Protein AF-A0A9E1WCQ6-F1 (afdb_monomer_lite)

Structure (mmCIF, N/CA/C/O backbone):
data_AF-A0A9E1WCQ6-F1
#
_entry.id   AF-A0A9E1WCQ6-F1
#
loop_
_atom_site.group_PDB
_atom_site.id
_atom_site.type_symbol
_atom_site.label_atom_id
_atom_site.label_alt_id
_atom_site.label_comp_id
_atom_site.label_asym_id
_atom_site.label_entity_id
_atom_site.label_seq_id
_atom_site.pdbx_PDB_ins_code
_atom_site.Cartn_x
_atom_site.Cartn_y
_atom_site.Cartn_z
_atom_site.occupancy
_atom_site.B_iso_or_equiv
_atom_site.auth_seq_id
_atom_site.auth_comp_id
_atom_site.auth_asym_id
_atom_site.auth_atom_id
_atom_site.pdbx_PDB_model_num
ATOM 1 N N . ILE A 1 1 ? -2.280 17.771 3.203 1.00 75.69 1 ILE A N 1
ATOM 2 C CA . ILE A 1 1 ? -2.868 17.148 4.419 1.00 75.69 1 ILE A CA 1
ATOM 3 C C . ILE A 1 1 ? -4.400 17.189 4.408 1.00 75.69 1 ILE A C 1
ATOM 5 O O . ILE A 1 1 ? -4.993 16.157 4.661 1.00 75.69 1 ILE A O 1
ATOM 9 N N . LEU A 1 2 ? -5.057 18.323 4.112 1.00 81.94 2 LEU A N 1
ATOM 10 C CA . LEU A 1 2 ? -6.526 18.420 4.224 1.00 81.94 2 LEU A CA 1
ATOM 11 C C . LEU A 1 2 ? -7.323 17.663 3.151 1.00 81.94 2 LEU A C 1
ATOM 13 O O . LEU A 1 2 ? -8.371 17.130 3.480 1.00 81.94 2 LEU A O 1
ATOM 17 N N . GLY A 1 3 ? -6.846 17.591 1.903 1.00 85.19 3 GLY A N 1
ATOM 18 C CA . GLY A 1 3 ? -7.601 16.993 0.787 1.00 85.19 3 GLY A CA 1
ATOM 19 C C . GLY A 1 3 ? -8.191 15.605 1.090 1.00 85.19 3 GLY A C 1
ATOM 20 O O . GLY A 1 3 ? -9.405 15.439 0.993 1.00 85.19 3 GLY A O 1
ATOM 21 N N . PRO A 1 4 ? -7.386 14.634 1.557 1.00 81.12 4 PRO A N 1
ATOM 22 C CA . PRO A 1 4 ? -7.897 13.310 1.912 1.00 81.12 4 PRO A CA 1
ATOM 23 C C . PRO A 1 4 ? -8.897 13.283 3.080 1.00 81.12 4 PRO A C 1
ATOM 25 O O . PRO A 1 4 ? -9.618 12.303 3.232 1.00 81.12 4 PRO A O 1
ATOM 28 N N . MET A 1 5 ? -8.952 14.330 3.908 1.00 82.62 5 MET A N 1
ATOM 29 C CA . MET A 1 5 ? -9.824 14.412 5.089 1.00 82.62 5 MET A CA 1
ATOM 30 C C . MET A 1 5 ? -11.238 14.910 4.755 1.00 82.62 5 MET A C 1
ATOM 32 O O . MET A 1 5 ? -12.129 14.819 5.593 1.00 82.62 5 MET A O 1
ATOM 36 N N . ILE A 1 6 ? -11.441 15.467 3.557 1.00 86.75 6 ILE A N 1
ATOM 37 C CA . ILE A 1 6 ? -12.686 16.134 3.142 1.00 86.75 6 ILE A CA 1
ATOM 38 C C . ILE A 1 6 ? -13.347 15.431 1.950 1.00 86.75 6 ILE A C 1
ATOM 40 O O . ILE A 1 6 ? -13.947 16.076 1.093 1.00 86.75 6 ILE A O 1
ATOM 44 N N . ASN A 1 7 ? -13.217 14.102 1.870 1.00 86.75 7 ASN A N 1
ATOM 45 C CA . ASN A 1 7 ? -13.779 13.319 0.772 1.00 86.75 7 ASN A CA 1
ATOM 46 C C . ASN A 1 7 ? -15.321 13.455 0.732 1.00 86.75 7 ASN A C 1
ATOM 48 O O . ASN A 1 7 ? -15.988 12.971 1.653 1.00 86.75 7 ASN A O 1
ATOM 52 N N . PRO A 1 8 ? -15.907 14.050 -0.330 1.00 89.25 8 PRO A N 1
ATOM 53 C CA . PRO A 1 8 ? -17.349 14.295 -0.410 1.00 89.25 8 PRO A CA 1
ATOM 54 C C . PRO A 1 8 ? -18.180 13.006 -0.450 1.00 89.25 8 PRO A C 1
ATOM 56 O O . PRO A 1 8 ? -19.351 13.031 -0.077 1.00 89.25 8 PRO A O 1
ATOM 59 N N . ALA A 1 9 ? -17.584 11.876 -0.847 1.00 90.94 9 ALA A N 1
ATOM 60 C CA . ALA A 1 9 ? -18.239 10.570 -0.834 1.00 90.94 9 ALA A CA 1
ATOM 61 C C . ALA A 1 9 ? -18.380 9.968 0.579 1.00 90.94 9 ALA A C 1
ATOM 63 O O . ALA A 1 9 ? -19.053 8.953 0.728 1.00 90.94 9 ALA A O 1
ATOM 64 N N . GLN A 1 10 ? -17.750 10.572 1.599 1.00 88.62 10 GLN A N 1
ATOM 65 C CA . GLN A 1 10 ? -17.806 10.153 3.007 1.00 88.62 10 GLN A CA 1
ATOM 66 C C . GLN A 1 10 ? -17.575 8.641 3.190 1.00 88.62 10 GLN A C 1
ATOM 68 O O . GLN A 1 10 ? -18.450 7.923 3.689 1.00 88.62 10 GLN A O 1
ATOM 73 N N . PRO A 1 11 ? -16.411 8.118 2.753 1.00 91.00 11 PRO A N 1
ATOM 74 C CA . PRO A 1 11 ? -16.149 6.692 2.827 1.00 91.00 11 PRO A CA 1
ATOM 75 C C . PRO A 1 11 ? -16.180 6.223 4.284 1.00 91.00 11 PRO A C 1
ATOM 77 O O . PRO A 1 11 ? -15.616 6.852 5.176 1.00 91.00 11 PRO A O 1
ATOM 80 N N . GLY A 1 12 ? -16.825 5.081 4.529 1.00 91.00 12 GLY A N 1
ATOM 81 C CA . GLY A 1 12 ? -16.871 4.504 5.873 1.00 91.00 12 GLY A CA 1
ATOM 82 C C . GLY A 1 12 ? -15.490 4.085 6.384 1.00 91.00 12 GLY A C 1
ATOM 83 O O . GLY A 1 12 ? -15.264 4.120 7.590 1.00 91.00 12 GLY A O 1
ATOM 84 N N . TYR A 1 13 ? -14.581 3.716 5.478 1.00 94.25 13 TYR A N 1
ATOM 85 C CA . TYR A 1 13 ? -13.228 3.275 5.794 1.00 94.25 13 TYR A CA 1
ATOM 86 C C . TYR A 1 13 ? -12.183 4.032 4.982 1.00 94.25 13 TYR A C 1
ATOM 88 O O . TYR A 1 13 ? -12.439 4.362 3.824 1.00 94.25 13 TYR A O 1
ATOM 96 N N . GLN A 1 14 ? -11.005 4.268 5.563 1.00 93.94 14 GLN A N 1
ATOM 97 C CA . GLN A 1 14 ? -9.939 5.008 4.890 1.00 93.94 14 GLN A CA 1
ATOM 98 C C . GLN A 1 14 ? -8.544 4.471 5.224 1.00 93.94 14 GLN A C 1
ATOM 100 O O . GLN A 1 14 ? -8.194 4.302 6.388 1.00 93.94 14 GLN A O 1
ATOM 105 N N . LEU A 1 15 ? -7.729 4.272 4.190 1.00 95.19 15 LEU A N 1
ATOM 106 C CA . LEU A 1 15 ? -6.282 4.131 4.309 1.00 95.19 15 LEU A CA 1
ATOM 107 C C . LEU A 1 15 ? -5.649 5.447 3.845 1.00 95.19 15 LEU A C 1
ATOM 109 O O . LEU A 1 15 ? -5.858 5.854 2.702 1.00 95.19 15 LEU A O 1
ATOM 113 N N . LEU A 1 16 ? -4.959 6.154 4.741 1.00 95.81 16 LEU A N 1
ATOM 114 C CA . LEU A 1 16 ? -4.412 7.485 4.482 1.00 95.81 16 LEU A CA 1
ATOM 115 C C . LEU A 1 16 ? -2.887 7.502 4.568 1.00 95.81 16 LEU A C 1
ATOM 117 O O . LEU A 1 16 ? -2.314 7.427 5.652 1.00 95.81 16 LEU A O 1
ATOM 121 N N . GLY A 1 17 ? -2.253 7.720 3.425 1.00 97.06 17 GLY A N 1
ATOM 122 C CA . GLY A 1 17 ? -0.837 8.028 3.303 1.00 97.06 17 GLY A CA 1
ATOM 123 C C . GLY A 1 17 ? -0.417 9.378 3.872 1.00 97.06 17 GLY A C 1
ATOM 124 O O . GLY A 1 17 ? -1.097 10.387 3.660 1.00 97.06 17 GLY A O 1
ATOM 125 N N . VAL A 1 18 ? 0.730 9.434 4.558 1.00 97.19 18 VAL A N 1
ATOM 126 C CA . VAL A 1 18 ? 1.387 10.698 4.922 1.00 97.19 18 VAL A CA 1
ATOM 127 C C . VAL A 1 18 ? 2.878 10.692 4.608 1.00 97.19 18 VAL A C 1
ATOM 129 O O . VAL A 1 18 ? 3.591 9.736 4.882 1.00 97.19 18 VAL A O 1
ATOM 132 N N . TYR A 1 19 ? 3.386 11.833 4.143 1.00 94.12 19 TYR A N 1
ATOM 133 C CA . TYR A 1 19 ? 4.806 12.012 3.814 1.00 94.12 19 TYR A CA 1
ATOM 134 C C . TYR A 1 19 ? 5.749 11.996 5.033 1.00 94.12 19 TYR A C 1
ATOM 136 O O . TYR A 1 19 ? 6.967 11.990 4.881 1.00 94.12 19 TYR A O 1
ATOM 144 N N . SER A 1 20 ? 5.219 12.072 6.259 1.00 94.56 20 SER A N 1
ATOM 145 C CA . SER A 1 20 ? 6.031 12.138 7.475 1.00 94.56 20 SER A CA 1
ATOM 146 C C . SER A 1 20 ? 5.444 11.294 8.591 1.00 94.56 20 SER A C 1
ATOM 148 O O . SER A 1 20 ? 4.314 11.534 9.023 1.00 94.56 20 SER A O 1
ATOM 150 N N . LYS A 1 21 ? 6.275 10.430 9.185 1.00 95.00 21 LYS A N 1
ATOM 151 C CA . LYS A 1 21 ? 5.937 9.663 10.396 1.00 95.00 21 LYS A CA 1
ATOM 152 C C . LYS A 1 21 ? 5.337 10.492 11.536 1.00 95.00 21 LYS A C 1
ATOM 154 O O . LYS A 1 21 ? 4.492 10.010 12.281 1.00 95.00 21 LYS A O 1
ATOM 159 N N . LYS A 1 22 ? 5.718 11.772 11.662 1.00 95.00 22 LYS A N 1
ATOM 160 C CA . LYS A 1 22 ? 5.197 12.678 12.706 1.00 95.00 22 LYS A CA 1
ATOM 161 C C . LYS A 1 22 ? 3.710 13.014 12.528 1.00 95.00 22 LYS A C 1
ATOM 163 O O . LYS A 1 22 ? 3.083 13.503 13.469 1.00 95.00 22 LYS A O 1
ATOM 168 N N . LEU A 1 23 ? 3.164 12.816 11.328 1.00 96.00 23 LEU A N 1
ATOM 169 C CA . LEU A 1 23 ? 1.767 13.096 11.006 1.00 96.00 23 LEU A CA 1
ATOM 170 C C . LEU A 1 23 ? 0.847 11.905 11.258 1.00 96.00 23 LEU A C 1
ATOM 172 O O . LEU A 1 23 ? -0.340 12.138 11.464 1.00 96.00 23 LEU A O 1
ATOM 176 N N . VAL A 1 24 ? 1.382 10.679 11.306 1.00 96.25 24 VAL A N 1
ATOM 177 C CA . VAL A 1 24 ? 0.591 9.446 11.449 1.00 96.25 24 VAL A CA 1
ATOM 178 C C . VAL A 1 24 ? -0.376 9.554 12.627 1.00 96.25 24 VAL A C 1
ATOM 180 O O . VAL A 1 24 ? -1.593 9.509 12.452 1.00 96.25 24 VAL A O 1
ATOM 183 N N . SER A 1 25 ? 0.155 9.838 13.818 1.00 94.44 25 SER A N 1
ATOM 184 C CA . SER A 1 25 ? -0.674 9.921 15.020 1.00 94.44 25 SER A CA 1
ATOM 185 C C . SER A 1 25 ? -1.624 11.112 15.033 1.00 94.44 25 SER A C 1
ATOM 187 O O . SER A 1 25 ? -2.792 10.992 15.405 1.00 94.44 25 SER A O 1
ATOM 189 N N . LYS A 1 26 ? -1.154 12.271 14.558 1.00 93.75 26 LYS A N 1
ATOM 190 C CA . LYS A 1 26 ? -1.959 13.497 14.528 1.00 93.75 26 LYS A CA 1
ATOM 191 C C . LYS A 1 26 ? -3.194 13.332 13.643 1.00 93.75 26 LYS A C 1
ATOM 193 O O . LYS A 1 26 ? -4.291 13.697 14.060 1.00 93.75 26 LYS A O 1
ATOM 198 N N . LEU A 1 27 ? -3.023 12.771 12.445 1.00 94.25 27 LEU A N 1
ATOM 199 C CA . LEU A 1 27 ? -4.135 12.582 11.515 1.00 94.25 27 LEU A CA 1
ATOM 200 C C . LEU A 1 27 ? -5.026 11.413 11.912 1.00 94.25 27 LEU A C 1
ATOM 202 O O . LEU A 1 27 ? -6.237 11.537 11.781 1.00 94.25 27 LEU A O 1
ATOM 206 N N . SER A 1 28 ? -4.468 10.338 12.473 1.00 94.06 28 SER A N 1
ATOM 207 C CA . SER A 1 28 ? -5.273 9.224 12.984 1.00 94.06 28 SER A CA 1
ATOM 208 C C . SER A 1 28 ? -6.240 9.697 14.071 1.00 94.06 28 SER A C 1
ATOM 210 O O . SER A 1 28 ? -7.422 9.361 14.042 1.00 94.06 28 SER A O 1
ATOM 212 N N . ASN A 1 29 ? -5.770 10.536 15.000 1.00 92.00 29 ASN A N 1
ATOM 213 C CA . ASN A 1 29 ? -6.622 11.112 16.042 1.00 92.00 29 ASN A CA 1
ATOM 214 C C . ASN A 1 29 ? -7.685 12.057 15.458 1.00 92.00 29 ASN A C 1
ATOM 216 O O . ASN A 1 29 ? -8.830 12.041 15.903 1.00 92.00 29 ASN A O 1
ATOM 220 N N . SER A 1 30 ? -7.331 12.845 14.438 1.00 91.62 30 SER A N 1
ATOM 221 C CA . SER A 1 30 ? -8.283 13.727 13.754 1.00 91.62 30 SER A CA 1
ATOM 222 C C . SER A 1 30 ? -9.366 12.946 12.997 1.00 91.62 30 SER A C 1
ATOM 224 O O . SER A 1 30 ? -10.540 13.286 13.116 1.00 91.62 30 SER A O 1
ATOM 226 N N . LEU A 1 31 ? -9.004 11.878 12.275 1.00 91.06 31 LEU A N 1
ATOM 227 C CA . LEU A 1 31 ? -9.952 11.001 11.572 1.00 91.06 31 LEU A CA 1
ATOM 228 C C . LEU A 1 31 ? -10.856 10.229 12.534 1.00 91.06 31 LEU A C 1
ATOM 230 O O . LEU A 1 31 ? -12.029 10.005 12.242 1.00 91.06 31 LEU A O 1
ATOM 234 N N . HIS A 1 32 ? -10.338 9.853 13.705 1.00 89.69 32 HIS A N 1
ATOM 235 C CA . HIS A 1 32 ? -11.161 9.240 14.740 1.00 89.69 32 HIS A CA 1
ATOM 236 C C . HIS A 1 32 ? -12.271 10.186 15.221 1.00 89.69 32 HIS A C 1
ATOM 238 O O . HIS A 1 32 ? -13.406 9.759 15.421 1.00 89.69 32 HIS A O 1
ATOM 244 N N . GLN A 1 33 ? -11.955 11.476 15.365 1.00 88.94 33 GLN A N 1
ATOM 245 C CA . GLN A 1 33 ? -12.907 12.502 15.795 1.00 88.94 33 GLN A CA 1
ATOM 246 C C . GLN A 1 33 ? -13.898 12.911 14.696 1.00 88.94 33 GLN A C 1
ATOM 248 O O . GLN A 1 33 ? -14.994 13.360 15.020 1.00 88.94 33 GLN A O 1
ATOM 253 N N . SER A 1 34 ? -13.554 12.748 13.412 1.00 85.19 34 SER A N 1
ATOM 254 C CA . SER A 1 34 ? -14.427 13.145 12.296 1.00 85.19 34 SER A CA 1
ATOM 255 C C . SER A 1 34 ? -15.626 12.215 12.066 1.00 85.19 34 SER A C 1
ATOM 257 O O . SER A 1 34 ? -16.500 12.543 11.268 1.00 85.19 34 SER A O 1
ATOM 259 N N . GLY A 1 35 ? -15.693 11.070 12.756 1.00 80.69 35 GLY A N 1
ATOM 260 C CA . GLY A 1 35 ? -16.805 10.118 12.653 1.00 80.69 35 GLY A CA 1
ATOM 261 C C . GLY A 1 35 ? -16.649 9.053 11.560 1.00 80.69 35 GLY A C 1
ATOM 262 O O . GLY A 1 35 ? -17.588 8.300 11.301 1.00 80.69 35 GLY A O 1
ATOM 263 N N . THR A 1 36 ? -15.470 8.944 10.940 1.00 85.62 36 THR A N 1
ATOM 264 C CA . THR A 1 36 ? -15.144 7.842 10.013 1.00 85.62 36 THR A CA 1
ATOM 265 C C . THR A 1 36 ? -15.212 6.499 10.756 1.00 85.62 36 THR A C 1
ATOM 267 O O . THR A 1 36 ? -14.711 6.395 11.879 1.00 85.62 36 THR A O 1
ATOM 270 N N . LYS A 1 37 ? -15.810 5.446 10.166 1.00 91.50 37 LYS A N 1
ATOM 271 C CA . LYS A 1 37 ? -16.043 4.169 10.886 1.00 91.50 37 LYS A CA 1
ATOM 272 C C . LYS A 1 37 ? -14.738 3.497 11.312 1.00 91.50 37 LYS A C 1
ATOM 274 O O . LYS A 1 37 ? -14.683 2.897 12.387 1.00 91.50 37 LYS A O 1
ATOM 279 N N . GLY A 1 38 ? -13.697 3.603 10.492 1.00 94.00 38 GLY A N 1
ATOM 280 C CA . GLY A 1 38 ? -12.345 3.216 10.871 1.00 94.00 38 GLY A CA 1
ATOM 281 C C . GLY A 1 38 ? -11.350 3.299 9.725 1.00 94.00 38 GLY A C 1
ATOM 282 O O . GLY A 1 38 ? -11.710 3.619 8.597 1.00 94.00 38 GLY A O 1
ATOM 283 N N . GLY A 1 39 ? -10.089 3.022 10.007 1.00 95.31 39 GLY A N 1
ATOM 284 C CA . GLY A 1 39 ? -9.040 3.144 9.011 1.00 95.31 39 GLY A CA 1
ATOM 285 C C . GLY A 1 39 ? -7.649 3.110 9.605 1.00 95.31 39 GLY A C 1
ATOM 286 O O . GLY A 1 39 ? -7.486 2.874 10.802 1.00 95.31 39 GLY A O 1
ATOM 287 N N . PHE A 1 40 ? -6.666 3.395 8.758 1.00 96.88 40 PHE A N 1
ATOM 288 C CA . PHE A 1 40 ? -5.273 3.568 9.152 1.00 96.88 40 PHE A CA 1
ATOM 289 C C . PHE A 1 40 ? -4.698 4.831 8.527 1.00 96.88 40 PHE A C 1
ATOM 291 O O . PHE A 1 40 ? -4.985 5.154 7.375 1.00 96.88 40 PHE A O 1
ATOM 298 N N . VAL A 1 41 ? -3.847 5.518 9.281 1.00 97.25 41 VAL A N 1
ATOM 299 C CA . VAL A 1 41 ? -2.892 6.475 8.719 1.00 97.25 41 VAL A CA 1
ATOM 300 C C . VAL A 1 41 ? -1.538 5.790 8.646 1.00 97.25 41 VAL A C 1
ATOM 302 O O . VAL A 1 41 ? -1.129 5.186 9.634 1.00 97.25 41 VAL A O 1
ATOM 305 N N . ILE A 1 42 ? -0.863 5.868 7.502 1.00 98.12 42 ILE A N 1
ATOM 306 C CA . ILE A 1 42 ? 0.344 5.096 7.198 1.00 98.12 42 ILE A CA 1
ATOM 307 C C . ILE A 1 42 ? 1.482 5.970 6.671 1.00 98.12 42 ILE A C 1
ATOM 309 O O . ILE A 1 42 ? 1.262 7.011 6.052 1.00 98.12 42 ILE A O 1
ATOM 313 N N . HIS A 1 43 ? 2.706 5.527 6.924 1.00 98.25 43 HIS A N 1
ATOM 314 C CA . HIS A 1 43 ? 3.938 6.093 6.396 1.00 98.25 43 HIS A CA 1
ATOM 315 C C . HIS A 1 43 ? 4.968 4.980 6.212 1.00 98.25 43 HIS A C 1
ATOM 317 O O . HIS A 1 43 ? 5.356 4.343 7.194 1.00 98.25 43 HIS A O 1
ATOM 323 N N . GLY A 1 44 ? 5.432 4.772 4.987 1.00 98.19 44 GLY A N 1
ATOM 324 C CA . GLY A 1 44 ? 6.496 3.821 4.699 1.00 98.19 44 GLY A CA 1
ATOM 325 C C . GLY A 1 44 ? 7.860 4.459 4.891 1.00 98.19 44 GLY A C 1
ATOM 326 O O . GLY A 1 44 ? 8.103 5.545 4.369 1.00 98.19 44 GLY A O 1
ATOM 327 N N . CYS A 1 45 ? 8.753 3.815 5.641 1.00 97.19 45 CYS A N 1
ATOM 328 C CA . CYS A 1 45 ? 10.157 4.212 5.696 1.00 97.19 45 CYS A CA 1
ATOM 329 C C . CYS A 1 45 ? 10.922 3.466 4.603 1.00 97.19 45 CYS A C 1
ATOM 331 O O . CYS A 1 45 ? 10.667 2.293 4.339 1.00 97.19 45 CYS A O 1
ATOM 333 N N . VAL A 1 46 ? 11.878 4.154 3.987 1.00 96.38 46 VAL A N 1
ATOM 334 C CA . VAL A 1 46 ? 12.773 3.555 2.995 1.00 96.38 46 VAL A CA 1
ATOM 335 C C . VAL A 1 46 ? 14.130 3.354 3.647 1.00 96.38 46 VAL A C 1
ATOM 337 O O . VAL A 1 46 ? 14.710 4.300 4.183 1.00 96.38 46 VAL A O 1
ATOM 340 N N . GLU A 1 47 ? 14.622 2.122 3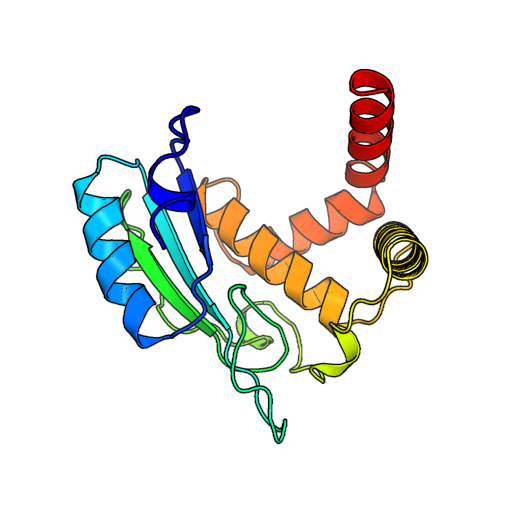.621 1.00 90.75 47 GLU A N 1
ATOM 341 C CA . GLU A 1 47 ? 15.905 1.752 4.208 1.00 90.75 47 GLU A CA 1
ATOM 342 C C . GLU A 1 47 ? 16.976 1.593 3.127 1.00 90.75 47 GLU A C 1
ATOM 344 O O . GLU A 1 47 ? 16.717 1.108 2.030 1.00 90.75 47 GLU A O 1
ATOM 349 N N . GLY A 1 48 ? 18.206 2.005 3.437 1.00 88.19 48 GLY A N 1
ATOM 350 C CA . GLY A 1 48 ? 19.356 1.804 2.550 1.00 88.19 48 GLY A CA 1
ATOM 351 C C . GLY A 1 48 ? 19.485 2.789 1.380 1.00 88.19 48 GLY A C 1
ATOM 352 O O . GLY A 1 48 ? 20.470 2.701 0.652 1.00 88.19 48 GLY A O 1
ATOM 353 N N . HIS A 1 49 ? 18.574 3.755 1.218 1.00 92.62 49 HIS A N 1
ATOM 354 C CA . HIS A 1 49 ? 18.673 4.782 0.174 1.00 92.62 49 HIS A CA 1
ATOM 355 C C . HIS A 1 49 ? 19.239 6.106 0.713 1.00 92.62 49 HIS A C 1
ATOM 357 O O . HIS A 1 49 ? 18.931 6.540 1.821 1.00 92.62 49 HIS A O 1
ATOM 363 N N . SER A 1 50 ? 20.075 6.782 -0.079 1.00 90.69 50 SER A N 1
ATOM 364 C CA . SER A 1 50 ? 20.839 7.958 0.369 1.00 90.69 50 SER A CA 1
ATOM 365 C C . SER A 1 50 ? 20.008 9.239 0.492 1.00 90.69 50 SER A C 1
ATOM 367 O O . SER A 1 50 ? 20.340 10.120 1.284 1.00 90.69 50 SER A O 1
ATOM 369 N N . THR A 1 51 ? 18.930 9.362 -0.285 1.00 92.81 51 THR A N 1
ATOM 370 C CA . THR A 1 51 ? 18.120 10.593 -0.365 1.00 92.81 51 THR A CA 1
ATOM 371 C C . THR A 1 51 ? 16.638 10.386 -0.067 1.00 92.81 51 THR A C 1
ATOM 373 O O . THR A 1 51 ? 15.941 11.340 0.282 1.00 92.81 51 THR A O 1
ATOM 376 N N . ILE A 1 52 ? 16.150 9.150 -0.168 1.00 94.00 52 ILE A N 1
ATOM 377 C CA . ILE A 1 52 ? 14.732 8.812 -0.021 1.00 94.00 52 ILE A CA 1
ATOM 378 C C . ILE A 1 52 ? 14.612 8.089 1.306 1.00 94.00 52 ILE A C 1
ATOM 380 O O . ILE A 1 52 ? 15.176 7.019 1.478 1.00 94.00 52 ILE A O 1
ATOM 384 N N . ASN A 1 53 ? 13.907 8.708 2.247 1.00 94.38 53 ASN A N 1
ATOM 385 C CA . ASN A 1 53 ? 13.792 8.202 3.614 1.00 94.38 53 ASN A CA 1
ATOM 386 C C . ASN A 1 53 ? 12.37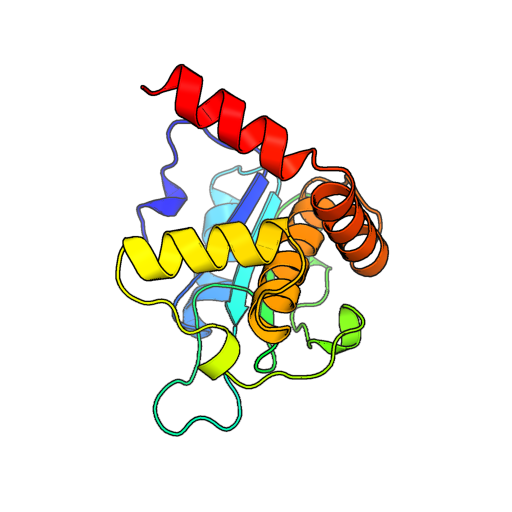8 7.699 3.940 1.00 94.38 53 ASN A C 1
ATOM 388 O O . ASN A 1 53 ? 12.157 7.126 5.004 1.00 94.38 53 ASN A O 1
ATOM 392 N N . GLY A 1 54 ? 11.408 7.933 3.053 1.00 96.19 54 GLY A N 1
ATOM 393 C CA . GLY A 1 54 ? 10.042 7.473 3.242 1.00 96.19 54 GLY A CA 1
ATOM 394 C C . GLY A 1 54 ? 9.085 7.912 2.140 1.00 96.19 54 GLY A C 1
ATOM 395 O O . GLY A 1 54 ? 9.396 8.809 1.355 1.00 96.19 54 GLY A O 1
ATOM 396 N N . VAL A 1 55 ? 7.921 7.272 2.128 1.00 96.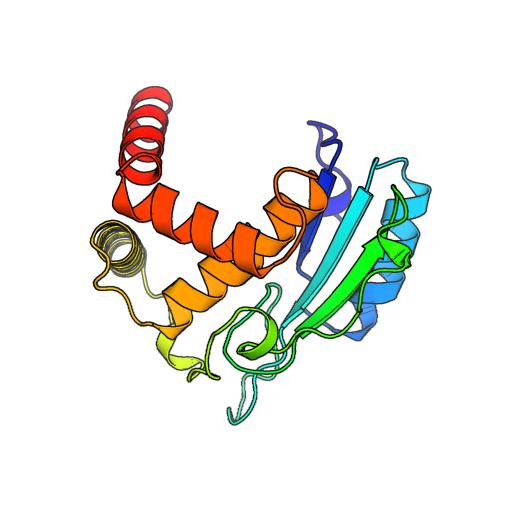88 55 VAL A N 1
ATOM 397 C CA . VAL A 1 55 ? 6.826 7.437 1.166 1.00 96.88 55 VAL A CA 1
ATOM 398 C C . VAL A 1 55 ? 5.484 7.491 1.905 1.00 96.88 55 VAL A C 1
ATOM 400 O O . VAL A 1 55 ? 5.381 7.138 3.084 1.00 96.88 55 VAL A O 1
ATOM 403 N N . ASP A 1 56 ? 4.444 7.979 1.238 1.00 97.25 56 ASP A N 1
ATOM 404 C CA . ASP A 1 56 ? 3.083 8.089 1.770 1.00 97.25 56 ASP A CA 1
ATOM 405 C C . ASP A 1 56 ? 2.228 6.840 1.497 1.00 97.25 56 ASP A C 1
ATOM 407 O O . ASP A 1 56 ? 1.016 6.917 1.351 1.00 97.25 56 ASP A O 1
ATOM 411 N N . GLU A 1 57 ? 2.843 5.664 1.497 1.00 97.62 57 GLU A N 1
ATOM 412 C CA . GLU A 1 57 ? 2.191 4.364 1.322 1.00 97.62 57 GLU A CA 1
ATOM 413 C C . GLU A 1 57 ? 2.889 3.302 2.178 1.00 97.62 57 GLU A C 1
ATOM 415 O O . GLU A 1 57 ? 3.953 3.566 2.743 1.00 97.62 57 GLU A O 1
ATOM 420 N N . LEU A 1 58 ? 2.305 2.104 2.295 1.00 98.19 58 LEU A N 1
ATOM 421 C CA . LEU A 1 58 ? 3.078 0.955 2.754 1.00 98.19 58 LEU A CA 1
ATOM 422 C C . LEU A 1 58 ? 4.039 0.547 1.639 1.00 98.19 58 LEU A C 1
ATOM 424 O O . LEU A 1 58 ? 3.648 0.470 0.478 1.00 98.19 58 LEU A O 1
ATOM 428 N N . THR A 1 59 ? 5.276 0.247 1.995 1.00 98.19 59 THR A N 1
ATOM 429 C CA . THR A 1 59 ? 6.317 -0.147 1.055 1.00 98.19 59 THR A CA 1
ATOM 430 C C . THR A 1 59 ? 7.020 -1.404 1.538 1.00 98.19 59 THR A C 1
ATOM 432 O O . THR A 1 59 ? 7.241 -1.594 2.736 1.00 98.19 59 THR A O 1
ATOM 435 N N . SER A 1 60 ? 7.421 -2.254 0.596 1.00 98.19 60 SER A N 1
ATOM 436 C CA . SER A 1 60 ? 8.316 -3.373 0.876 1.00 98.19 60 SER A CA 1
ATOM 437 C C . SER A 1 60 ? 9.776 -2.934 1.051 1.00 98.19 60 SER A C 1
ATOM 439 O O . SER A 1 60 ? 10.644 -3.783 1.207 1.00 98.19 60 SER A O 1
ATOM 441 N N . CYS A 1 61 ? 10.080 -1.633 1.007 1.00 97.81 61 CYS A N 1
ATOM 442 C CA . CYS A 1 61 ? 11.447 -1.099 1.031 1.00 97.81 61 CYS A CA 1
ATOM 443 C C . CYS A 1 61 ? 12.006 -0.803 2.432 1.00 97.81 61 CYS A C 1
ATOM 445 O O . CYS A 1 61 ? 13.095 -0.240 2.555 1.00 97.81 61 CYS A O 1
ATOM 447 N N . GLY A 1 62 ? 11.276 -1.161 3.489 1.00 97.00 62 GLY A N 1
ATOM 448 C CA . GLY A 1 62 ? 11.703 -0.970 4.873 1.00 97.00 62 GLY A CA 1
ATOM 449 C C . GLY A 1 62 ? 10.545 -1.091 5.858 1.00 97.00 62 GLY A C 1
ATOM 450 O O . GLY A 1 62 ? 9.465 -1.581 5.518 1.00 97.00 62 GLY A O 1
ATOM 451 N N . GLN A 1 63 ? 10.771 -0.637 7.091 1.00 97.25 63 GLN A N 1
ATOM 452 C CA . GLN A 1 63 ? 9.724 -0.576 8.112 1.00 97.25 63 GLN A CA 1
ATOM 453 C C . GLN A 1 63 ? 8.638 0.449 7.772 1.00 97.25 63 GLN A C 1
ATOM 455 O O . GLN A 1 63 ? 8.907 1.579 7.369 1.00 97.25 63 GLN A O 1
ATOM 460 N N . ASN A 1 64 ? 7.389 0.103 8.044 1.00 98.00 64 ASN A N 1
ATOM 461 C CA . ASN A 1 64 ? 6.249 0.990 7.870 1.00 98.00 64 ASN A CA 1
ATOM 462 C C . ASN A 1 64 ? 5.646 1.337 9.223 1.00 98.00 64 ASN A C 1
ATOM 464 O O . ASN A 1 64 ? 5.587 0.502 10.118 1.00 98.00 64 ASN A O 1
ATOM 468 N N . ILE A 1 65 ? 5.166 2.567 9.356 1.00 97.56 65 ILE A N 1
ATOM 469 C CA . ILE A 1 65 ? 4.506 3.070 10.556 1.00 97.56 65 ILE A CA 1
ATOM 470 C C . ILE A 1 65 ? 3.038 3.275 10.217 1.00 97.56 65 ILE A C 1
ATOM 472 O O . ILE A 1 65 ? 2.706 3.968 9.257 1.00 97.56 65 ILE A O 1
ATOM 476 N N . ALA A 1 66 ? 2.161 2.720 11.036 1.00 97.00 66 ALA A N 1
ATOM 477 C CA . ALA A 1 66 ? 0.726 2.831 10.896 1.00 97.00 66 ALA A CA 1
ATOM 478 C C . ALA A 1 66 ? 0.078 3.187 12.235 1.00 97.00 66 ALA A C 1
ATOM 480 O O . ALA A 1 66 ? 0.552 2.813 13.304 1.00 97.00 66 ALA A O 1
ATOM 481 N N . GLN A 1 67 ? -1.045 3.894 12.192 1.00 96.88 67 GLN A N 1
ATOM 482 C CA . GLN A 1 67 ? -1.924 4.003 13.348 1.00 96.88 67 GLN A CA 1
ATOM 483 C C . GLN A 1 67 ? -3.367 3.801 12.911 1.00 96.88 67 GLN A C 1
ATOM 485 O O . GLN A 1 67 ? -3.878 4.531 12.059 1.00 96.88 67 GLN A O 1
ATOM 490 N N . GLY A 1 68 ? -4.000 2.789 13.503 1.00 95.44 68 GLY A N 1
ATOM 491 C CA . GLY A 1 68 ? -5.408 2.495 13.297 1.00 95.44 68 GLY A CA 1
ATOM 492 C C . GLY A 1 68 ? -6.320 3.421 14.102 1.00 95.44 68 GLY A C 1
ATOM 493 O O . GLY A 1 68 ? -5.991 3.858 15.209 1.00 95.44 68 GLY A O 1
ATOM 494 N N . PHE A 1 69 ? -7.507 3.688 13.568 1.00 93.44 69 PHE A N 1
ATOM 495 C CA . PHE A 1 69 ? -8.574 4.427 14.241 1.00 93.44 69 PHE A CA 1
ATOM 496 C C . PHE A 1 69 ? -9.938 3.790 13.964 1.00 93.44 69 PHE A C 1
ATOM 498 O O . PHE A 1 69 ? -10.132 3.135 12.942 1.00 93.44 69 PHE A O 1
ATOM 505 N N . GLY A 1 70 ? -10.903 4.002 14.867 1.00 90.94 70 GLY A N 1
ATOM 506 C CA . GLY A 1 70 ? -12.253 3.427 14.751 1.00 90.94 70 GLY A CA 1
ATOM 507 C C . GLY A 1 70 ? -12.286 1.893 14.860 1.00 90.94 70 GLY A C 1
ATOM 508 O O . GLY A 1 70 ? -11.245 1.250 14.900 1.00 90.94 70 GLY A O 1
ATOM 509 N N . ARG A 1 71 ? -13.483 1.298 14.991 1.00 84.50 71 ARG A N 1
ATOM 510 C CA . ARG A 1 71 ? -13.760 -0.165 15.015 1.00 84.50 71 ARG A CA 1
ATOM 511 C C . ARG A 1 71 ? -12.721 -1.056 15.747 1.00 84.50 71 ARG A C 1
ATOM 513 O O . ARG A 1 71 ? -12.434 -2.158 15.301 1.00 84.50 71 ARG A O 1
ATOM 520 N N . ASN A 1 72 ? -12.159 -0.600 16.872 1.00 79.44 72 ASN A N 1
ATOM 521 C CA . ASN A 1 72 ? -11.056 -1.258 17.604 1.00 79.44 72 ASN A CA 1
ATOM 522 C C . ASN A 1 72 ? -9.733 -1.449 16.826 1.00 79.44 72 ASN A C 1
ATOM 524 O O . ASN A 1 72 ? -8.826 -2.102 17.340 1.00 79.44 72 ASN A O 1
ATOM 528 N N . LEU A 1 73 ? -9.572 -0.833 15.652 1.00 86.00 73 LEU A N 1
ATOM 529 C CA . LEU A 1 73 ? -8.333 -0.850 14.866 1.00 86.00 73 LEU A CA 1
ATOM 530 C C . LEU A 1 73 ? -7.183 -0.111 15.563 1.00 86.00 73 LEU A C 1
ATOM 532 O O . LEU A 1 73 ? -6.024 -0.364 15.266 1.00 86.00 73 LEU A O 1
ATOM 536 N N . SER A 1 74 ? -7.477 0.743 16.548 1.00 80.50 74 SER A N 1
ATOM 537 C CA . SER A 1 74 ? -6.461 1.390 17.389 1.00 80.50 74 SER A CA 1
ATOM 538 C C . SER A 1 74 ? -5.634 0.421 18.240 1.00 80.50 74 SER A C 1
ATOM 540 O O . SER A 1 74 ? -4.630 0.832 18.814 1.00 80.50 74 SER A O 1
ATOM 542 N N . LYS A 1 75 ? -6.056 -0.847 18.345 1.00 80.25 75 LYS A N 1
ATOM 543 C CA . LYS A 1 75 ? -5.328 -1.918 19.042 1.00 80.25 75 LYS A CA 1
ATOM 544 C C . LYS A 1 75 ? -4.446 -2.757 18.114 1.00 80.25 75 LYS A C 1
ATOM 546 O O . LYS A 1 75 ? -3.731 -3.623 18.606 1.00 80.25 75 LYS A O 1
ATOM 551 N N . VAL A 1 76 ? -4.543 -2.549 16.801 1.00 81.31 76 VAL A N 1
ATOM 552 C CA . VAL A 1 76 ? -3.717 -3.252 15.814 1.00 81.31 76 VAL A CA 1
ATOM 553 C C . VAL A 1 76 ? -2.285 -2.728 15.898 1.00 81.31 76 VAL A C 1
ATOM 555 O O . VAL A 1 76 ? -2.054 -1.582 16.288 1.00 81.31 76 VAL A O 1
ATOM 558 N N . GLU A 1 77 ? -1.332 -3.591 15.558 1.00 77.62 77 GLU A N 1
ATOM 559 C CA . GLU A 1 77 ? 0.087 -3.262 15.489 1.00 77.62 77 GLU A CA 1
ATOM 560 C C . GLU A 1 77 ? 0.347 -1.989 14.668 1.00 77.62 77 GLU A C 1
ATOM 562 O O . GLU A 1 77 ? -0.313 -1.720 13.662 1.00 77.62 77 GLU A O 1
ATOM 567 N N . THR A 1 78 ? 1.291 -1.176 15.141 1.00 86.8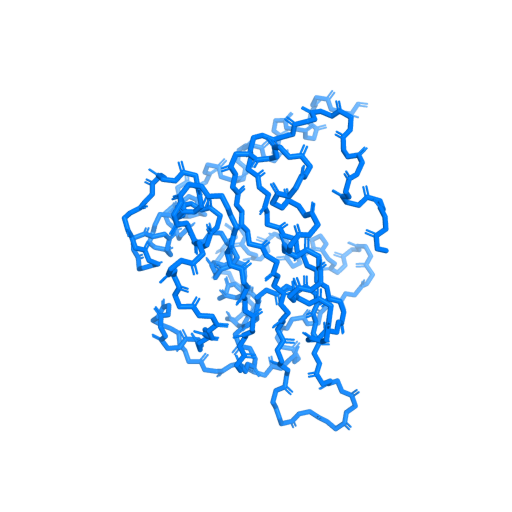8 78 THR A N 1
ATOM 568 C CA . THR A 1 78 ? 1.593 0.148 14.581 1.00 86.88 78 THR A CA 1
ATOM 569 C C . THR A 1 78 ? 2.859 0.176 13.737 1.00 86.88 78 THR A C 1
ATOM 571 O O . THR A 1 78 ? 3.170 1.208 13.147 1.00 86.88 78 THR A O 1
ATOM 574 N N . ASN A 1 79 ? 3.597 -0.931 13.679 1.00 94.94 79 ASN A N 1
ATOM 575 C CA . ASN A 1 79 ? 4.755 -1.079 12.815 1.00 94.94 79 ASN A CA 1
ATOM 576 C C . ASN A 1 79 ? 4.574 -2.325 11.956 1.00 94.94 79 ASN A C 1
ATOM 578 O O . ASN A 1 79 ? 4.053 -3.330 12.425 1.00 94.94 79 ASN A O 1
ATOM 582 N N . PHE A 1 80 ? 4.970 -2.217 10.698 1.00 96.12 80 PHE A N 1
ATOM 583 C CA . PHE A 1 80 ? 4.754 -3.236 9.687 1.00 96.12 80 PHE A CA 1
ATOM 584 C C . PHE A 1 80 ? 6.026 -3.410 8.863 1.00 96.12 80 PHE A C 1
ATOM 586 O O . PHE A 1 80 ? 6.422 -2.506 8.124 1.00 96.12 80 PHE A O 1
ATOM 593 N N . SER A 1 81 ? 6.651 -4.574 8.965 1.00 97.06 81 SER A N 1
ATOM 594 C CA . SER A 1 81 ? 7.756 -4.985 8.108 1.00 97.06 81 SER A CA 1
ATOM 595 C C . SER A 1 81 ? 7.242 -5.756 6.884 1.00 97.06 81 SER A C 1
ATOM 597 O O . SER A 1 81 ? 6.143 -6.316 6.934 1.00 97.06 81 SER A O 1
ATOM 599 N N . PRO A 1 82 ? 8.013 -5.832 5.785 1.00 97.69 82 PRO A N 1
ATOM 600 C CA . PRO A 1 82 ? 7.659 -6.661 4.630 1.00 97.69 82 PRO A CA 1
ATOM 601 C C . PRO A 1 82 ? 7.427 -8.138 5.002 1.00 97.69 82 PRO A C 1
ATOM 603 O O . PRO A 1 82 ? 6.529 -8.790 4.465 1.00 97.69 82 PRO A O 1
ATOM 606 N N . GLU A 1 83 ? 8.175 -8.657 5.977 1.00 97.62 83 GLU A N 1
ATOM 607 C CA . GLU A 1 83 ? 8.121 -10.054 6.428 1.00 97.62 83 GLU A CA 1
ATOM 608 C C . GLU A 1 83 ? 6.778 -10.408 7.070 1.00 97.62 83 GLU A C 1
ATOM 610 O O . GLU A 1 83 ? 6.295 -11.527 6.897 1.00 97.62 83 GLU A O 1
ATOM 615 N N . GLN A 1 84 ? 6.123 -9.451 7.735 1.00 96.31 84 GLN A N 1
ATOM 616 C CA . GLN A 1 84 ? 4.777 -9.641 8.293 1.00 96.31 84 GLN A CA 1
ATOM 617 C C . GLN A 1 84 ? 3.707 -9.860 7.211 1.00 96.31 84 GLN A C 1
ATOM 619 O O . GLN A 1 84 ? 2.620 -10.343 7.509 1.00 96.31 84 GLN A O 1
ATOM 624 N N . PHE A 1 85 ? 4.016 -9.541 5.951 1.00 97.69 85 PHE A N 1
ATOM 625 C CA . PHE A 1 85 ? 3.174 -9.817 4.784 1.00 97.69 85 PHE A CA 1
ATOM 626 C C . PHE A 1 85 ? 3.666 -11.039 3.990 1.00 97.69 85 PHE A C 1
ATOM 628 O O . PHE A 1 85 ? 3.070 -11.404 2.977 1.00 97.69 85 PHE A O 1
ATOM 635 N N . GLY A 1 86 ? 4.743 -11.693 4.440 1.00 97.62 86 GLY A N 1
ATOM 636 C CA . GLY A 1 86 ? 5.386 -12.803 3.737 1.00 97.62 86 GLY A CA 1
ATOM 637 C C . GLY A 1 86 ? 6.320 -12.370 2.602 1.00 97.62 86 GLY A C 1
ATOM 638 O O . GLY A 1 86 ? 6.575 -13.162 1.696 1.00 97.62 86 GLY A O 1
ATOM 639 N N . PHE A 1 87 ? 6.814 -11.130 2.627 1.00 98.00 87 PHE A N 1
ATOM 640 C CA . PHE A 1 87 ? 7.764 -10.604 1.646 1.00 98.00 87 PHE A CA 1
ATOM 641 C C . PHE A 1 87 ? 9.146 -10.386 2.255 1.00 98.00 87 PHE A C 1
ATOM 643 O O . PHE A 1 87 ? 9.313 -10.327 3.468 1.00 98.00 87 PHE A O 1
ATOM 650 N N . THR A 1 88 ? 10.144 -10.232 1.394 1.00 96.69 88 THR A N 1
ATOM 651 C CA . THR A 1 88 ? 11.470 -9.747 1.778 1.00 96.69 88 THR A CA 1
ATOM 652 C C . THR A 1 88 ? 11.595 -8.269 1.444 1.00 96.69 88 THR A C 1
ATOM 654 O O . THR A 1 88 ? 11.001 -7.797 0.465 1.00 96.69 88 THR A O 1
ATOM 657 N N . GLN A 1 89 ? 12.411 -7.549 2.211 1.00 97.50 89 GLN A N 1
ATOM 658 C CA . GLN A 1 89 ? 12.748 -6.168 1.885 1.00 97.50 89 GLN A CA 1
ATOM 659 C C . GLN A 1 89 ? 13.255 -6.033 0.439 1.00 97.50 89 GLN A C 1
ATOM 661 O O . GLN A 1 89 ? 14.059 -6.838 -0.032 1.00 97.50 89 GLN A O 1
ATOM 666 N N . SER A 1 90 ? 12.752 -5.022 -0.266 1.00 96.75 90 SER A N 1
ATOM 667 C CA . SER A 1 90 ? 13.060 -4.735 -1.672 1.00 96.75 90 SER A CA 1
ATOM 668 C C . SER A 1 90 ? 13.803 -3.399 -1.817 1.00 96.75 90 SER A C 1
ATOM 670 O O . SER A 1 90 ? 13.681 -2.537 -0.945 1.00 96.75 90 SER A O 1
ATOM 672 N N . PRO A 1 91 ? 14.575 -3.203 -2.896 1.00 96.12 91 PRO A N 1
ATOM 673 C CA . PRO A 1 91 ? 15.158 -1.903 -3.218 1.00 96.12 91 PRO A CA 1
ATOM 674 C C . PRO A 1 91 ? 14.067 -0.884 -3.587 1.00 96.12 91 PRO A C 1
ATOM 676 O O . PRO A 1 91 ? 13.065 -1.241 -4.205 1.00 96.12 91 PRO A O 1
ATOM 679 N N . ILE A 1 92 ? 14.259 0.395 -3.245 1.00 96.19 92 ILE A N 1
ATOM 680 C CA . ILE A 1 92 ? 13.304 1.464 -3.605 1.00 96.19 92 ILE A CA 1
ATOM 681 C C . ILE A 1 92 ? 13.231 1.687 -5.115 1.00 96.19 92 ILE A C 1
ATOM 683 O O . ILE A 1 92 ? 12.218 2.142 -5.638 1.00 96.19 92 ILE A O 1
ATOM 687 N N . GLU A 1 93 ? 14.288 1.303 -5.820 1.00 95.81 93 GLU A N 1
ATOM 688 C CA . GLU A 1 93 ? 14.394 1.325 -7.267 1.00 95.81 93 GLU A CA 1
ATOM 689 C C . GLU A 1 93 ? 13.284 0.496 -7.929 1.00 95.81 93 GLU A C 1
ATOM 691 O O . GLU A 1 93 ? 12.775 0.924 -8.966 1.00 95.81 93 GLU A O 1
ATOM 696 N N . ASP A 1 94 ? 12.831 -0.599 -7.301 1.00 96.81 94 ASP A N 1
ATOM 697 C CA . ASP A 1 94 ? 11.714 -1.417 -7.800 1.00 96.81 94 ASP A CA 1
ATOM 698 C C . ASP A 1 94 ? 10.403 -0.620 -7.894 1.00 96.81 94 ASP A C 1
ATOM 700 O O . ASP A 1 94 ? 9.554 -0.955 -8.715 1.00 96.81 94 ASP A O 1
ATOM 704 N N . LEU A 1 95 ? 10.224 0.419 -7.069 1.00 96.19 95 LEU A N 1
ATOM 705 C CA . LEU A 1 95 ? 9.014 1.253 -7.020 1.00 96.19 95 LEU A CA 1
ATOM 706 C C . LEU A 1 95 ? 9.097 2.456 -7.972 1.00 96.19 95 LEU A C 1
ATOM 708 O O . LEU A 1 95 ? 8.175 3.272 -8.018 1.00 96.19 95 LEU A O 1
ATOM 712 N N . SER A 1 96 ? 10.196 2.602 -8.714 1.00 94.75 96 SER A N 1
ATOM 713 C CA . SER A 1 96 ? 10.414 3.770 -9.566 1.00 94.75 96 SER A CA 1
ATOM 714 C C . SER A 1 96 ? 9.388 3.826 -10.693 1.00 94.75 96 SER A C 1
ATOM 716 O O . SER A 1 96 ? 9.397 3.004 -11.608 1.00 94.75 96 SER A O 1
ATOM 718 N N . GLY A 1 97 ? 8.528 4.841 -10.646 1.00 95.19 97 GLY A N 1
ATOM 719 C CA . GLY A 1 97 ? 7.716 5.245 -11.786 1.00 95.19 97 GLY A CA 1
ATOM 720 C C . GLY A 1 97 ? 8.510 6.080 -12.793 1.00 95.19 97 GLY A C 1
ATOM 721 O O . GLY A 1 97 ? 9.671 6.437 -12.580 1.00 95.19 97 GLY A O 1
ATOM 722 N N . GLY A 1 98 ? 7.849 6.437 -13.885 1.00 96.19 98 GLY A N 1
ATOM 723 C CA . GLY A 1 98 ? 8.399 7.282 -14.936 1.00 96.19 98 GLY A CA 1
ATOM 724 C C . GLY A 1 98 ? 7.359 8.231 -15.520 1.00 96.19 98 GLY A C 1
ATOM 725 O O . GLY A 1 98 ? 6.471 8.727 -14.818 1.00 96.19 98 GLY A O 1
ATOM 726 N N . ASP A 1 99 ? 7.475 8.489 -16.818 1.00 97.94 99 ASP A N 1
ATOM 727 C CA . ASP A 1 99 ? 6.457 9.203 -17.581 1.00 97.94 99 ASP A CA 1
ATOM 728 C C . ASP A 1 99 ? 5.154 8.390 -17.724 1.00 97.94 99 ASP A C 1
ATOM 730 O O . ASP A 1 99 ? 5.018 7.263 -17.240 1.00 97.94 99 ASP A O 1
ATOM 734 N N . LEU A 1 100 ? 4.157 8.981 -18.387 1.00 96.00 100 LEU A N 1
ATOM 735 C CA . LEU A 1 100 ? 2.857 8.344 -18.592 1.00 96.00 100 LEU A CA 1
ATOM 736 C C . LEU A 1 100 ? 2.970 6.972 -19.275 1.00 96.00 100 LEU A C 1
ATOM 738 O O . LEU A 1 100 ? 2.327 6.024 -18.831 1.00 96.00 100 LEU A O 1
ATOM 742 N N . ASN A 1 101 ? 3.767 6.856 -20.339 1.00 97.62 101 ASN A N 1
ATOM 743 C CA . ASN A 1 101 ? 3.880 5.611 -21.097 1.00 97.62 101 ASN A CA 1
ATOM 744 C C . ASN A 1 101 ? 4.585 4.536 -20.269 1.00 97.62 101 ASN A C 1
ATOM 746 O O . ASN A 1 101 ? 4.150 3.387 -20.263 1.00 97.62 101 ASN A O 1
ATOM 750 N N . GLN A 1 102 ? 5.623 4.923 -19.527 1.00 97.50 102 GLN A N 1
ATOM 751 C CA . GLN A 1 102 ? 6.338 4.033 -18.613 1.00 97.50 102 GLN A CA 1
ATOM 752 C C . GLN A 1 102 ? 5.421 3.525 -17.493 1.00 97.50 102 GLN A C 1
ATOM 754 O O . GLN A 1 102 ? 5.399 2.330 -17.213 1.00 97.50 102 GLN A O 1
ATOM 759 N N . ASN A 1 103 ? 4.603 4.395 -16.894 1.00 97.56 103 ASN A N 1
ATOM 760 C CA . ASN A 1 103 ? 3.676 3.990 -15.832 1.00 97.56 103 ASN A CA 1
ATOM 761 C C . ASN A 1 103 ? 2.533 3.101 -16.348 1.00 97.56 103 ASN A C 1
ATOM 763 O O . ASN A 1 103 ? 2.106 2.184 -15.647 1.00 97.56 103 ASN A O 1
ATOM 767 N N . LEU A 1 104 ? 2.052 3.332 -17.575 1.00 95.94 104 LEU A N 1
ATOM 768 C CA . LEU A 1 104 ? 1.082 2.441 -18.222 1.00 95.94 104 LEU A CA 1
ATOM 769 C C . LEU A 1 104 ? 1.690 1.066 -18.516 1.00 95.94 104 LEU A C 1
ATOM 771 O O . LEU A 1 104 ? 1.018 0.049 -18.344 1.00 95.94 104 LEU A O 1
ATOM 775 N N . ASP A 1 105 ? 2.957 1.019 -18.925 1.00 97.56 105 ASP A N 1
ATOM 776 C CA . ASP A 1 105 ? 3.672 -0.240 -19.118 1.00 97.56 105 ASP A CA 1
ATOM 777 C C . ASP A 1 105 ? 3.861 -0.990 -17.791 1.00 97.56 105 ASP A C 1
ATOM 779 O O . ASP A 1 105 ? 3.486 -2.156 -17.701 1.00 97.56 105 ASP A O 1
ATOM 783 N N . LEU A 1 106 ? 4.299 -0.311 -16.723 1.00 97.88 106 LEU A N 1
ATOM 784 C CA . LEU A 1 106 ? 4.380 -0.893 -15.374 1.00 97.88 106 LEU A CA 1
ATOM 785 C C . LEU A 1 106 ? 3.032 -1.454 -14.905 1.00 97.88 106 LEU A C 1
ATOM 787 O O . LEU A 1 106 ? 2.966 -2.562 -14.376 1.00 97.88 106 LEU A O 1
ATOM 791 N N . MET A 1 107 ? 1.939 -0.730 -15.146 1.00 96.19 107 MET A N 1
ATOM 792 C CA . MET A 1 107 ? 0.589 -1.207 -14.847 1.00 96.19 107 MET A CA 1
ATOM 793 C C . MET A 1 107 ? 0.252 -2.493 -15.616 1.00 96.19 107 MET A C 1
ATOM 795 O O . MET A 1 107 ? -0.282 -3.433 -15.027 1.00 96.19 107 MET A O 1
ATOM 799 N N . ASN A 1 108 ? 0.597 -2.580 -16.904 1.00 96.06 108 ASN A N 1
ATOM 800 C CA . ASN A 1 108 ? 0.418 -3.809 -17.680 1.00 96.06 108 ASN A CA 1
ATOM 801 C C . ASN A 1 108 ? 1.286 -4.953 -17.148 1.00 96.06 108 ASN A C 1
ATOM 803 O O . ASN A 1 108 ? 0.785 -6.071 -17.030 1.00 96.06 108 ASN A O 1
ATOM 807 N N . GLN A 1 109 ? 2.535 -4.670 -16.772 1.00 97.75 109 GLN A N 1
ATOM 808 C CA . GLN A 1 109 ? 3.443 -5.649 -16.178 1.00 97.75 109 GLN A CA 1
ATOM 809 C C . GLN A 1 109 ? 2.913 -6.193 -14.843 1.00 97.75 109 GLN A C 1
ATOM 811 O O . GLN A 1 109 ? 3.024 -7.391 -14.585 1.00 97.75 109 GLN A O 1
ATOM 816 N N . ILE A 1 110 ? 2.295 -5.351 -14.005 1.00 97.62 110 ILE A N 1
ATOM 817 C CA . ILE A 1 110 ? 1.636 -5.792 -12.763 1.00 97.62 110 ILE A CA 1
ATOM 818 C C . ILE A 1 110 ? 0.508 -6.775 -13.098 1.00 97.62 110 ILE A C 1
ATOM 820 O O . ILE A 1 110 ? 0.409 -7.841 -12.492 1.00 97.62 110 ILE A O 1
ATOM 824 N N . LEU A 1 111 ? -0.318 -6.450 -14.097 1.00 96.12 111 LEU A N 1
ATOM 825 C CA . LEU A 1 111 ? -1.442 -7.294 -14.519 1.00 96.12 111 LEU A CA 1
ATOM 826 C C . LEU A 1 111 ? -1.005 -8.597 -15.206 1.00 96.12 111 LEU A C 1
ATOM 828 O O . LEU A 1 111 ? -1.773 -9.557 -15.202 1.00 96.12 111 LEU A O 1
ATOM 832 N N . SER A 1 112 ? 0.185 -8.643 -15.811 1.00 95.38 112 SER A N 1
ATOM 833 C CA . SER A 1 112 ? 0.771 -9.867 -16.377 1.00 95.38 112 SER A CA 1
ATOM 834 C C . SER A 1 112 ? 1.672 -10.628 -15.403 1.00 95.38 112 SER A C 1
ATOM 836 O O . SER A 1 112 ? 2.158 -11.699 -15.758 1.00 95.38 112 SER A O 1
ATOM 838 N N . GLY A 1 113 ? 1.900 -10.103 -14.195 1.00 95.88 113 GLY A N 1
ATOM 839 C CA . GLY A 1 113 ? 2.769 -10.720 -13.189 1.00 95.88 113 GLY A CA 1
ATOM 840 C C . GLY A 1 113 ? 4.265 -10.643 -13.512 1.00 95.88 113 GLY A C 1
ATOM 841 O O . GLY A 1 113 ? 5.027 -11.484 -13.046 1.00 95.88 113 GLY A O 1
ATOM 842 N N . THR A 1 114 ? 4.689 -9.670 -14.322 1.00 97.38 114 THR A N 1
ATOM 843 C CA . THR A 1 114 ? 6.087 -9.485 -14.762 1.00 97.38 114 THR A CA 1
ATOM 844 C C . THR A 1 114 ? 6.729 -8.196 -14.247 1.00 97.38 114 THR A C 1
ATOM 846 O O . THR A 1 114 ? 7.857 -7.894 -14.625 1.00 97.38 114 THR A O 1
ATOM 849 N N . ALA A 1 115 ? 6.022 -7.422 -13.421 1.00 97.69 115 ALA A N 1
ATOM 850 C CA . ALA A 1 115 ? 6.552 -6.205 -12.811 1.00 97.69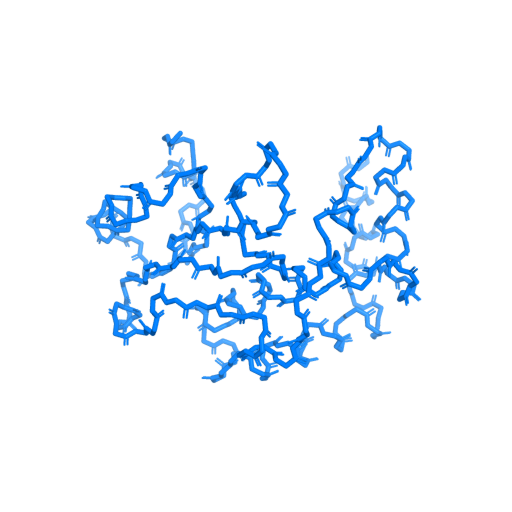 115 ALA A CA 1
ATOM 851 C C . ALA A 1 115 ? 7.652 -6.511 -11.776 1.00 97.69 115 ALA A C 1
ATOM 853 O O . ALA A 1 115 ? 7.701 -7.630 -11.251 1.00 97.69 115 ALA A O 1
ATOM 854 N N . PRO A 1 116 ? 8.491 -5.519 -11.418 1.00 98.06 116 PRO A N 1
ATOM 855 C CA . PRO A 1 116 ? 9.416 -5.641 -10.297 1.00 98.06 116 PRO A CA 1
ATOM 856 C C . PRO A 1 116 ? 8.716 -6.142 -9.028 1.00 98.06 116 PRO A C 1
ATOM 858 O O . PRO A 1 116 ? 7.587 -5.743 -8.704 1.00 98.06 116 PRO A O 1
ATOM 861 N N . SER A 1 117 ? 9.385 -7.033 -8.296 1.00 96.94 117 SER A N 1
ATOM 862 C CA . SER A 1 117 ? 8.800 -7.667 -7.116 1.00 96.94 117 SER A CA 1
ATOM 863 C C . SER A 1 117 ? 8.487 -6.658 -6.018 1.00 96.94 117 SER A C 1
ATOM 865 O O . SER A 1 117 ? 7.417 -6.752 -5.426 1.00 96.94 117 SER A O 1
ATOM 867 N N . GLY A 1 118 ? 9.349 -5.663 -5.777 1.00 97.81 118 GLY A N 1
ATOM 868 C CA . GLY A 1 118 ? 9.108 -4.641 -4.758 1.00 97.81 118 GLY A CA 1
ATOM 869 C C . GLY A 1 118 ? 7.859 -3.803 -5.035 1.00 97.81 118 GLY A C 1
ATOM 870 O O . GLY A 1 118 ? 7.076 -3.538 -4.120 1.00 97.81 118 GLY A O 1
ATOM 871 N N . LEU A 1 119 ? 7.606 -3.462 -6.304 1.00 98.31 119 LEU A N 1
ATOM 872 C CA . LEU A 1 119 ? 6.387 -2.757 -6.709 1.00 98.31 119 LEU A CA 1
ATOM 873 C C . LEU A 1 119 ? 5.145 -3.606 -6.433 1.00 98.31 119 LEU A C 1
ATOM 875 O O . LEU A 1 119 ? 4.200 -3.152 -5.787 1.00 98.31 119 LEU A O 1
ATOM 879 N N . THR A 1 120 ? 5.167 -4.866 -6.870 1.00 98.31 120 THR A N 1
ATOM 880 C CA . THR A 1 120 ? 4.045 -5.793 -6.665 1.00 98.31 120 THR A CA 1
ATOM 881 C C . THR A 1 120 ? 3.799 -6.053 -5.175 1.00 98.31 120 THR A C 1
ATOM 883 O O . THR A 1 120 ? 2.657 -6.008 -4.719 1.00 98.31 120 THR A O 1
ATOM 886 N N . ASN A 1 121 ? 4.859 -6.259 -4.393 1.00 98.56 121 ASN A N 1
ATOM 887 C CA . ASN A 1 121 ? 4.778 -6.479 -2.951 1.00 98.56 121 ASN A CA 1
ATOM 888 C C . ASN A 1 121 ? 4.195 -5.256 -2.234 1.00 98.56 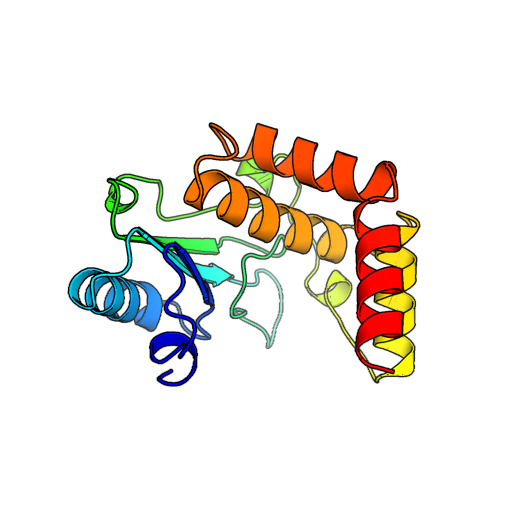121 ASN A C 1
ATOM 890 O O . ASN A 1 121 ? 3.282 -5.408 -1.427 1.00 98.56 121 ASN A O 1
ATOM 894 N N . SER A 1 122 ? 4.641 -4.043 -2.575 1.00 98.44 122 SER A N 1
ATOM 895 C CA . SER A 1 122 ? 4.115 -2.798 -1.991 1.00 98.44 122 SER A CA 1
ATOM 896 C C . SER A 1 122 ? 2.623 -2.606 -2.302 1.00 98.44 122 SER A C 1
ATOM 898 O O . SER A 1 122 ? 1.835 -2.283 -1.407 1.00 98.44 122 SER A O 1
ATOM 900 N N . ILE A 1 123 ? 2.183 -2.914 -3.529 1.00 98.31 123 ILE A N 1
ATOM 901 C CA . ILE A 1 123 ? 0.754 -2.922 -3.898 1.00 98.31 123 ILE A CA 1
ATOM 902 C C . ILE A 1 123 ? -0.027 -3.920 -3.034 1.00 98.31 123 ILE A C 1
ATOM 904 O O . ILE A 1 123 ? -1.090 -3.585 -2.497 1.00 98.31 123 ILE A O 1
ATOM 908 N N . LEU A 1 124 ? 0.494 -5.138 -2.875 1.00 98.62 124 LEU A N 1
ATOM 909 C CA . LEU A 1 124 ? -0.146 -6.189 -2.085 1.00 98.62 124 LEU A CA 1
ATOM 910 C C . LEU A 1 124 ? -0.202 -5.838 -0.593 1.00 98.62 124 LEU A C 1
ATOM 912 O O . LEU A 1 124 ? -1.223 -6.104 0.033 1.00 98.62 124 LEU A O 1
ATOM 916 N N . MET A 1 125 ? 0.821 -5.181 -0.037 1.00 98.69 125 MET A N 1
ATOM 917 C CA . MET A 1 125 ? 0.824 -4.706 1.354 1.00 98.69 125 MET A CA 1
ATOM 918 C C . MET A 1 125 ? -0.295 -3.687 1.609 1.00 98.69 125 MET A C 1
ATOM 920 O O . MET A 1 125 ? -1.087 -3.852 2.540 1.00 98.69 125 MET A O 1
ATOM 924 N N . ASN A 1 126 ? -0.419 -2.662 0.756 1.00 98.50 126 ASN A N 1
ATOM 925 C CA . ASN A 1 126 ? -1.498 -1.670 0.874 1.00 98.50 126 ASN A CA 1
ATOM 926 C C . ASN A 1 126 ? -2.881 -2.314 0.690 1.00 98.50 126 ASN A C 1
ATOM 928 O O . ASN A 1 126 ? -3.815 -2.027 1.442 1.00 98.50 126 ASN A O 1
ATOM 932 N N . THR A 1 127 ? -3.004 -3.221 -0.281 1.00 97.94 127 THR A N 1
ATOM 933 C CA . THR A 1 127 ? -4.252 -3.942 -0.566 1.00 97.94 127 THR A CA 1
ATOM 934 C C . THR A 1 127 ? -4.672 -4.830 0.608 1.00 97.94 127 THR A C 1
ATOM 936 O O . THR A 1 127 ? -5.832 -4.797 1.021 1.00 97.94 127 THR A O 1
ATOM 939 N N . ALA A 1 128 ? -3.730 -5.568 1.199 1.00 98.25 128 ALA A N 1
ATOM 940 C CA . ALA A 1 128 ? -3.973 -6.419 2.358 1.00 98.25 128 ALA A CA 1
ATOM 941 C C . ALA A 1 128 ? -4.444 -5.606 3.570 1.00 98.25 128 ALA A C 1
ATOM 943 O O . ALA A 1 128 ? -5.445 -5.959 4.198 1.00 98.25 128 ALA A O 1
ATOM 944 N N . LEU A 1 129 ? -3.800 -4.466 3.855 1.00 97.31 129 LEU A N 1
ATOM 945 C CA . LEU A 1 129 ? -4.237 -3.590 4.942 1.00 97.31 129 LEU A CA 1
ATOM 946 C C . LEU A 1 129 ? -5.627 -2.988 4.666 1.00 97.31 129 LEU A C 1
ATOM 948 O O . LEU A 1 129 ? -6.439 -2.863 5.586 1.00 97.31 129 LEU A O 1
ATOM 952 N N . ALA A 1 130 ? -5.950 -2.658 3.411 1.00 96.81 130 ALA A N 1
ATOM 953 C CA . ALA A 1 130 ? -7.287 -2.194 3.034 1.00 96.81 130 ALA A CA 1
ATOM 954 C C . ALA A 1 130 ? -8.364 -3.285 3.225 1.00 96.81 130 ALA A C 1
ATOM 956 O O . ALA A 1 130 ? -9.463 -3.000 3.720 1.00 96.81 130 ALA A O 1
ATOM 957 N N . PHE A 1 131 ? -8.061 -4.545 2.899 1.00 97.31 131 PHE A N 1
ATOM 958 C CA . PHE A 1 131 ? -8.961 -5.672 3.160 1.00 97.31 131 PHE A CA 1
ATOM 959 C C . PHE A 1 131 ? -9.169 -5.919 4.651 1.00 97.31 131 PHE A C 1
ATOM 961 O O . PHE A 1 131 ? -10.321 -6.003 5.087 1.00 97.31 131 PHE A O 1
ATOM 968 N N . LEU A 1 132 ? -8.096 -5.903 5.443 1.00 94.62 132 LEU A N 1
ATOM 969 C CA . LEU A 1 132 ? -8.185 -6.005 6.898 1.00 94.62 132 LEU A CA 1
ATOM 970 C C . LEU A 1 132 ? -9.040 -4.868 7.483 1.00 94.62 132 LEU A C 1
ATOM 972 O O . LEU A 1 132 ? -9.948 -5.101 8.278 1.00 94.62 132 LEU A O 1
ATOM 976 N N . THR A 1 133 ? -8.816 -3.633 7.023 1.00 94.06 133 THR A N 1
ATOM 977 C CA . THR A 1 133 ? -9.554 -2.437 7.471 1.00 94.06 133 THR A CA 1
ATOM 978 C C . THR A 1 133 ? -11.062 -2.578 7.269 1.00 94.06 133 THR A C 1
ATOM 980 O O . THR A 1 133 ? -11.862 -2.180 8.119 1.00 94.06 133 THR A O 1
ATOM 983 N N . THR A 1 134 ? -11.467 -3.150 6.135 1.00 94.12 134 THR A N 1
ATOM 984 C CA . THR A 1 134 ? -12.884 -3.350 5.807 1.00 94.12 134 THR A CA 1
ATOM 985 C C . THR A 1 134 ? -13.474 -4.607 6.459 1.00 94.12 134 THR A C 1
ATOM 987 O O . THR A 1 134 ? -14.698 -4.758 6.500 1.00 94.12 134 THR A O 1
ATOM 990 N N . GLY A 1 135 ? -12.638 -5.462 7.058 1.00 92.94 135 GLY A N 1
ATOM 991 C CA . GLY A 1 135 ? -13.016 -6.770 7.596 1.00 92.94 135 GLY A CA 1
ATOM 992 C C . GLY A 1 135 ? -13.297 -7.800 6.503 1.00 92.94 135 GLY A C 1
ATOM 993 O O . GLY A 1 135 ? -14.093 -8.709 6.720 1.00 92.94 135 GLY A O 1
ATOM 994 N N . ARG A 1 136 ? -12.713 -7.611 5.313 1.00 96.00 136 ARG A N 1
ATOM 995 C CA . ARG A 1 136 ? -12.810 -8.557 4.194 1.00 96.00 136 ARG A CA 1
ATOM 996 C C . ARG A 1 136 ? -11.889 -9.762 4.382 1.00 96.00 136 ARG A C 1
ATOM 998 O O . ARG A 1 136 ? -12.195 -10.816 3.841 1.00 96.00 136 ARG A O 1
ATOM 1005 N N . THR A 1 137 ? -10.810 -9.590 5.137 1.00 97.06 137 THR A N 1
ATOM 1006 C CA . THR A 1 137 ? -9.884 -10.646 5.558 1.00 97.06 137 THR A CA 1
ATOM 1007 C C . THR A 1 137 ? -9.624 -10.529 7.056 1.00 97.06 137 THR A C 1
ATOM 1009 O O . THR A 1 137 ? -9.832 -9.459 7.641 1.00 97.06 137 THR A O 1
ATOM 1012 N N . GLN A 1 138 ? -9.213 -11.629 7.680 1.00 93.88 138 GLN A N 1
ATOM 1013 C CA . GLN A 1 138 ? -8.971 -11.717 9.122 1.00 93.88 138 GLN A CA 1
ATOM 1014 C C . GLN A 1 138 ? -7.554 -11.302 9.509 1.00 93.88 138 GLN A C 1
ATOM 1016 O O . GLN A 1 138 ? -7.333 -10.825 10.622 1.00 93.88 138 GLN A O 1
ATOM 1021 N N . ASP A 1 139 ? -6.606 -11.453 8.587 1.00 94.81 139 ASP A N 1
ATOM 1022 C CA . ASP A 1 139 ? -5.216 -11.065 8.775 1.00 94.81 139 ASP A CA 1
ATOM 1023 C C . ASP A 1 139 ? -4.579 -10.553 7.469 1.00 94.81 139 ASP A C 1
ATOM 1025 O O . ASP A 1 139 ? -5.223 -10.444 6.415 1.00 94.81 139 ASP A O 1
ATOM 1029 N N . LEU A 1 140 ? -3.308 -10.156 7.575 1.00 95.88 140 LEU A N 1
ATOM 1030 C CA . LEU A 1 140 ? -2.531 -9.600 6.470 1.00 95.88 140 LEU A CA 1
ATOM 1031 C C . LEU A 1 140 ? -2.165 -10.658 5.424 1.00 95.88 140 LEU A C 1
ATOM 1033 O O . LEU A 1 140 ? -2.121 -10.324 4.242 1.00 95.88 140 LEU A O 1
ATOM 1037 N N . HIS A 1 141 ? -1.937 -11.912 5.823 1.00 97.75 141 HIS A N 1
ATOM 1038 C CA . HIS A 1 141 ? -1.572 -12.986 4.897 1.00 97.75 141 HIS A CA 1
ATOM 1039 C C . HIS A 1 141 ? -2.752 -13.350 3.995 1.00 97.75 141 HIS A C 1
ATOM 1041 O O . HIS A 1 141 ? -2.603 -13.357 2.775 1.00 97.75 141 HIS A O 1
ATOM 1047 N N . GLU A 1 142 ? -3.945 -13.520 4.571 1.00 98.31 142 GLU A N 1
ATOM 1048 C CA . GLU A 1 142 ? -5.181 -13.707 3.804 1.00 98.31 142 GLU A CA 1
ATOM 1049 C C . GLU A 1 142 ? -5.435 -12.507 2.872 1.00 98.31 142 GLU A C 1
ATOM 1051 O O . GLU A 1 142 ? -5.839 -12.671 1.720 1.00 98.31 142 GLU A O 1
ATOM 1056 N N . GLY A 1 143 ? -5.137 -11.289 3.343 1.00 98.38 143 GLY A N 1
ATOM 1057 C CA . GLY A 1 143 ? -5.199 -10.069 2.534 1.00 98.38 143 GLY A CA 1
ATOM 1058 C C . GLY A 1 143 ? -4.270 -10.096 1.316 1.00 98.38 143 GLY A C 1
ATOM 1059 O O . GLY A 1 143 ? -4.687 -9.741 0.210 1.00 98.38 143 GLY A O 1
ATOM 1060 N N . VAL A 1 144 ? -3.023 -10.530 1.509 1.00 98.62 144 VAL A N 1
ATOM 1061 C CA . VAL A 1 144 ? -2.027 -10.679 0.439 1.00 98.62 144 VAL A CA 1
ATOM 1062 C C . VAL A 1 144 ? -2.455 -11.753 -0.555 1.00 98.62 144 VAL A C 1
ATOM 1064 O O . VAL A 1 144 ? -2.401 -11.511 -1.763 1.00 98.62 144 VAL A O 1
ATOM 1067 N N . ASP A 1 145 ? -2.904 -12.909 -0.073 1.00 98.56 145 ASP A N 1
ATOM 1068 C CA . ASP A 1 145 ? -3.314 -14.028 -0.924 1.00 98.56 145 ASP A CA 1
ATOM 1069 C C . ASP A 1 145 ? -4.528 -13.661 -1.779 1.00 98.56 145 ASP A C 1
ATOM 1071 O O . ASP A 1 145 ? -4.518 -13.879 -2.994 1.00 98.56 145 ASP A O 1
ATOM 1075 N N . LEU A 1 146 ? -5.523 -12.988 -1.192 1.00 98.56 146 LEU A N 1
ATOM 1076 C CA . LEU A 1 146 ? -6.654 -12.452 -1.945 1.00 98.56 146 LEU A CA 1
ATOM 1077 C C . LEU A 1 146 ? -6.201 -11.422 -2.993 1.00 98.56 146 LEU A C 1
ATOM 1079 O O . LEU A 1 146 ? -6.685 -11.441 -4.125 1.00 98.56 146 LEU A O 1
ATOM 1083 N N . GLY A 1 147 ? -5.267 -10.531 -2.650 1.00 98.19 147 GLY A N 1
ATOM 1084 C CA . GLY A 1 147 ? -4.703 -9.562 -3.595 1.00 98.19 147 GLY A CA 1
ATOM 1085 C C . GLY A 1 147 ? -4.019 -10.233 -4.791 1.00 98.19 147 GLY A C 1
ATOM 1086 O O . GLY A 1 147 ? -4.283 -9.868 -5.940 1.00 98.19 147 GLY A O 1
ATOM 1087 N N . LYS A 1 148 ? -3.196 -11.260 -4.534 1.00 98.00 148 LYS A N 1
ATOM 1088 C CA . LYS A 1 148 ? -2.535 -12.064 -5.577 1.00 98.00 148 LYS A CA 1
ATOM 1089 C C . LYS A 1 148 ? -3.555 -12.759 -6.470 1.00 98.00 148 LYS A C 1
ATOM 1091 O O . LYS A 1 148 ? -3.444 -12.672 -7.691 1.00 98.00 148 LYS A O 1
ATOM 1096 N N . GLN A 1 149 ? -4.565 -13.389 -5.871 1.00 98.00 149 GLN A N 1
ATOM 1097 C CA . GLN A 1 149 ? -5.622 -14.066 -6.613 1.00 98.00 149 GLN A CA 1
ATOM 1098 C C . GLN A 1 149 ? -6.372 -13.092 -7.536 1.00 98.00 149 GLN A C 1
ATOM 1100 O O . GLN A 1 149 ? -6.574 -13.387 -8.708 1.00 98.00 149 GLN A O 1
ATOM 1105 N N . LEU A 1 150 ? -6.738 -11.899 -7.053 1.00 97.56 150 LEU A N 1
ATOM 1106 C CA . LEU A 1 150 ? -7.458 -10.905 -7.862 1.00 97.56 150 LEU A CA 1
ATOM 1107 C C . LEU A 1 150 ? -6.662 -10.433 -9.091 1.00 97.56 150 LEU A C 1
ATOM 1109 O O . LEU A 1 150 ? -7.261 -10.157 -10.138 1.00 97.56 150 LEU A O 1
ATOM 1113 N N . LEU A 1 151 ? -5.335 -10.334 -8.966 1.00 96.38 151 LEU A N 1
ATOM 1114 C CA . LEU A 1 151 ? -4.440 -10.044 -10.088 1.00 96.38 151 LEU A CA 1
ATOM 1115 C C . LEU A 1 151 ? -4.396 -11.221 -11.073 1.00 96.38 151 LEU A C 1
ATOM 1117 O O . LEU A 1 151 ? -4.608 -11.018 -12.269 1.00 96.38 151 LEU A O 1
ATOM 1121 N N . GLN A 1 152 ? -4.186 -12.441 -10.570 1.00 95.62 152 GLN A N 1
ATOM 1122 C CA . GLN A 1 152 ? -4.039 -13.660 -11.376 1.00 95.62 152 GLN A CA 1
ATOM 1123 C C . GLN A 1 152 ? -5.319 -14.047 -12.126 1.00 95.62 152 GLN A C 1
ATOM 1125 O O . GLN A 1 152 ? -5.264 -14.380 -13.309 1.00 95.62 152 GLN A O 1
ATOM 1130 N N . ASP A 1 153 ? -6.480 -13.924 -11.481 1.00 95.94 153 ASP A N 1
ATOM 1131 C CA . ASP A 1 153 ? -7.784 -14.281 -12.055 1.00 95.94 153 ASP A CA 1
ATOM 1132 C C . ASP A 1 153 ? -8.255 -13.271 -13.125 1.00 95.94 153 ASP A C 1
ATOM 1134 O O . ASP A 1 153 ? -9.339 -13.404 -13.700 1.00 95.94 153 ASP A O 1
ATOM 1138 N N . GLY A 1 154 ? -7.477 -12.213 -13.388 1.00 93.56 154 GLY A N 1
ATOM 1139 C CA . GLY A 1 154 ? -7.801 -11.180 -14.372 1.00 93.56 154 GLY A CA 1
ATOM 1140 C C . GLY A 1 154 ? -8.970 -10.276 -13.965 1.00 93.56 154 GLY A C 1
ATOM 1141 O O . GLY A 1 154 ? -9.413 -9.447 -14.765 1.00 93.56 154 GLY A O 1
ATOM 1142 N N . ILE A 1 155 ? -9.459 -10.390 -12.725 1.00 96.75 155 ILE A N 1
ATOM 1143 C CA . ILE A 1 155 ? -10.560 -9.578 -12.187 1.00 96.75 155 ILE A CA 1
ATOM 1144 C C . ILE A 1 155 ? -10.175 -8.099 -12.208 1.00 96.75 155 ILE A C 1
ATOM 1146 O O . ILE A 1 155 ? -10.950 -7.273 -12.694 1.00 96.75 155 ILE A O 1
ATOM 1150 N N . VAL A 1 156 ? -8.962 -7.772 -11.749 1.00 96.56 156 VAL A N 1
ATOM 1151 C CA . VAL A 1 156 ? -8.451 -6.392 -11.757 1.00 96.56 156 VAL A CA 1
ATOM 1152 C C . VAL A 1 156 ? -8.363 -5.863 -13.191 1.00 96.56 156 VAL A C 1
ATOM 1154 O O . VAL A 1 156 ? -8.886 -4.789 -13.486 1.00 96.56 156 VAL A O 1
ATOM 1157 N N . LYS A 1 157 ? -7.799 -6.651 -14.116 1.00 95.69 157 LYS A N 1
ATOM 1158 C CA . LYS A 1 157 ? -7.696 -6.289 -15.541 1.00 95.69 157 LYS A CA 1
ATOM 1159 C C . LYS A 1 157 ? -9.066 -6.016 -16.168 1.00 95.69 157 LYS A C 1
ATOM 1161 O O . LYS A 1 157 ? -9.241 -5.021 -16.873 1.00 95.69 157 LYS A O 1
ATOM 1166 N N . LYS A 1 158 ? -10.054 -6.873 -15.896 1.00 96.44 158 LYS A N 1
ATOM 1167 C CA . LYS A 1 158 ? -11.427 -6.707 -16.387 1.00 96.44 158 LYS A CA 1
ATOM 1168 C C . LYS A 1 158 ? -12.076 -5.440 -15.828 1.00 96.44 158 LYS A C 1
ATOM 1170 O O . LYS A 1 158 ? -12.684 -4.693 -16.591 1.00 96.44 158 LYS A O 1
ATOM 1175 N N . TRP A 1 159 ? -11.935 -5.190 -14.527 1.00 96.25 159 TRP A N 1
ATOM 1176 C CA . TRP A 1 159 ? -12.495 -4.002 -13.875 1.00 96.25 159 TRP A CA 1
ATOM 1177 C C . TRP A 1 159 ? -11.902 -2.703 -14.438 1.00 96.25 159 TRP A C 1
ATOM 1179 O O . TRP A 1 159 ? -12.638 -1.758 -14.728 1.00 96.25 159 TRP A O 1
ATOM 1189 N N . LEU A 1 160 ? -10.589 -2.680 -14.677 1.00 94.81 160 LEU A N 1
ATOM 1190 C CA . LEU A 1 160 ? -9.911 -1.551 -15.313 1.00 94.81 160 LEU A CA 1
ATOM 1191 C C . LEU A 1 160 ? -10.436 -1.303 -16.731 1.00 94.81 160 LEU A C 1
ATOM 1193 O O . LEU A 1 160 ? -10.821 -0.182 -17.040 1.00 94.81 160 LEU A O 1
ATOM 1197 N N . SER A 1 161 ? -10.562 -2.348 -17.557 1.00 94.19 161 SER A N 1
ATOM 1198 C CA . SER A 1 161 ? -11.122 -2.226 -18.913 1.00 94.19 161 SER A CA 1
ATOM 1199 C C . SER A 1 161 ? -12.552 -1.672 -18.917 1.00 94.19 161 SER A C 1
ATOM 1201 O O . SER A 1 161 ? -12.888 -0.846 -19.769 1.00 94.19 161 SER A O 1
ATOM 1203 N N . GLN A 1 162 ? -13.393 -2.112 -17.977 1.00 96.00 162 GLN A N 1
ATOM 1204 C CA . GLN A 1 162 ? -14.760 -1.603 -17.828 1.00 96.00 162 GLN A CA 1
ATOM 1205 C C . GLN A 1 162 ? -14.765 -0.127 -17.423 1.00 96.00 162 GLN A C 1
ATOM 1207 O O . GLN A 1 162 ? -15.519 0.661 -17.987 1.00 96.00 162 GLN A O 1
ATOM 1212 N N . THR A 1 163 ? -13.891 0.251 -16.491 1.00 93.81 163 THR A N 1
ATOM 1213 C CA . THR A 1 163 ? -13.749 1.632 -16.013 1.00 93.81 163 THR A CA 1
ATOM 1214 C C . THR A 1 163 ? -13.263 2.557 -17.130 1.00 93.81 163 THR A C 1
ATOM 1216 O O . THR A 1 163 ? -13.853 3.612 -17.345 1.00 93.81 163 THR A O 1
ATOM 1219 N N . THR A 1 164 ? -12.256 2.142 -17.905 1.00 91.19 164 THR A N 1
ATOM 1220 C CA . THR A 1 164 ? -11.787 2.886 -19.085 1.00 91.19 164 THR A CA 1
ATOM 1221 C C . THR A 1 164 ? -12.903 3.080 -20.104 1.00 91.19 164 THR A C 1
ATOM 1223 O O . THR A 1 164 ? -13.048 4.171 -20.632 1.00 91.19 164 THR A O 1
ATOM 1226 N N . THR A 1 165 ? -13.721 2.053 -20.346 1.00 93.19 165 THR A N 1
ATOM 1227 C CA . THR A 1 165 ? -14.856 2.153 -21.280 1.00 93.19 165 THR A CA 1
ATOM 1228 C C . THR A 1 165 ? -15.942 3.100 -20.767 1.00 93.19 165 THR A C 1
ATOM 1230 O O . THR A 1 165 ? -16.577 3.782 -21.558 1.00 93.19 165 THR A O 1
ATOM 1233 N N . PHE A 1 166 ? -16.172 3.139 -19.454 1.00 94.44 166 PHE A N 1
ATOM 1234 C CA . PHE A 1 166 ? -17.194 3.991 -18.850 1.00 94.44 166 PHE A CA 1
ATOM 1235 C C . PHE A 1 166 ? -16.835 5.486 -18.883 1.00 94.44 166 PHE A C 1
ATOM 1237 O O . PHE A 1 166 ? -17.730 6.317 -19.004 1.00 94.44 166 PHE A O 1
ATOM 1244 N N . PHE A 1 167 ? -15.549 5.824 -18.749 1.00 91.19 167 PHE A N 1
ATOM 1245 C CA . PHE A 1 167 ? -15.058 7.210 -18.722 1.00 91.19 167 PHE A CA 1
ATOM 1246 C C . PHE A 1 167 ? -14.500 7.719 -20.064 1.00 91.19 167 PHE A C 1
ATOM 1248 O O . PHE A 1 167 ? -14.023 8.853 -20.109 1.00 91.19 167 PHE A O 1
ATOM 1255 N N . ALA A 1 168 ? -14.520 6.896 -21.118 1.00 76.12 168 ALA A N 1
ATOM 1256 C CA . ALA A 1 168 ? -14.155 7.293 -22.481 1.00 76.12 168 ALA A CA 1
ATOM 1257 C C . ALA A 1 168 ? -15.263 8.131 -23.133 1.00 76.12 168 ALA A C 1
ATOM 1259 O O . ALA A 1 168 ? -14.907 9.107 -23.832 1.00 76.12 168 ALA A O 1
#

Secondary structure (DSSP, 8-state):
--GGG--TT--SEEEEE-S-HHHHHHHHHHHHHTT-SEEEEEEEE--S-SS--EESS--TTS-EEEEEEETTGGGS-SEE-GGGGT-----GGGG---SHHHHHHHHHHHHHT-S-HHHHHHHHHHHHHHHHHHTSSSSHHHHHHHHHHHHHTTHHHHHHHHHHHHH-

Sequence (168 aa):
ILGPMINPAQPGYQLLGVYSKKLVSKLSNSLHQSGTKGGFVIHGCVEGHSTINGVDELTSCGQNIAQGFGRNLSKVETNFSPEQFGFTQSPIEDLSGGDLNQNLDLMNQILSGTAPSGLTNSILMNTALAFLTTGRTQDLHEGVDLGKQLLQDGIVKKWLSQTTTFFA

pLDDT: mean 94.25, std 4.97, range [75.69, 98.69]

Radius of gyration: 16.09 Å; chains: 1; bounding box: 39×33×42 Å

Foldseek 3Di:
DCPQVPPVVLALEDEWFDADPVCQVVVQVVSQVVNRQKYKQKKDAAPPDDPGGTTRAHFLRAKMAMAMHHPPSNVPDGIDHLVQLPDHHDHCVLQDADDPVRVVVLVVCLLVVNGRPRNNSRVQQRQLRVCVRVVVDVGSNRSSVVSVCCSVVCVVVVVVVVVVVVVD